Protein AF-A0A1J8PZ90-F1 (afdb_monomer_lite)

Organism: NCBI:txid180088

Structure (mmCIF, N/CA/C/O backbone):
data_AF-A0A1J8PZ90-F1
#
_entry.id   AF-A0A1J8PZ90-F1
#
loop_
_atom_site.group_PDB
_atom_site.id
_atom_site.type_symbol
_atom_site.label_atom_id
_atom_site.label_alt_id
_atom_site.label_comp_id
_atom_site.label_asym_id
_atom_site.label_entity_id
_atom_site.label_seq_id
_atom_site.pdbx_PDB_ins_code
_atom_site.Cartn_x
_atom_site.Cartn_y
_atom_site.Cartn_z
_atom_site.occupancy
_atom_site.B_iso_or_equiv
_atom_site.auth_seq_id
_atom_site.auth_comp_id
_atom_site.auth_asym_id
_atom_site.auth_atom_id
_atom_site.pdbx_PDB_model_num
ATOM 1 N N . MET A 1 1 ? 12.594 7.330 17.307 1.00 46.44 1 MET A N 1
ATOM 2 C CA . MET A 1 1 ? 12.444 7.233 15.842 1.00 46.44 1 MET A CA 1
ATOM 3 C C . MET A 1 1 ? 11.470 6.097 15.585 1.00 46.44 1 MET A C 1
ATOM 5 O O . MET A 1 1 ? 11.739 4.991 16.034 1.00 46.44 1 MET A O 1
ATOM 9 N N . THR A 1 2 ? 10.289 6.376 15.040 1.00 67.50 2 THR A N 1
ATOM 10 C CA . THR A 1 2 ? 9.310 5.328 14.717 1.00 67.50 2 THR A CA 1
ATOM 11 C C . THR A 1 2 ? 9.566 4.878 13.286 1.00 67.50 2 THR A C 1
ATOM 13 O O . THR A 1 2 ? 9.608 5.726 12.403 1.00 67.50 2 THR A O 1
ATOM 16 N N . ALA A 1 3 ? 9.767 3.582 13.064 1.00 76.12 3 ALA A N 1
ATOM 17 C CA . ALA A 1 3 ? 9.770 3.007 11.723 1.00 76.12 3 ALA A CA 1
ATOM 18 C C . ALA A 1 3 ? 8.355 2.505 11.403 1.00 76.12 3 ALA A C 1
ATOM 20 O O . ALA A 1 3 ? 7.722 1.876 12.256 1.00 76.12 3 ALA A O 1
ATOM 21 N N . SER A 1 4 ? 7.873 2.793 10.199 1.00 86.50 4 SER A N 1
ATOM 22 C CA . SER A 1 4 ? 6.596 2.322 9.656 1.00 86.50 4 SER A CA 1
ATOM 23 C C . SER A 1 4 ? 6.805 1.759 8.253 1.00 86.50 4 SER A C 1
ATOM 25 O O . SER A 1 4 ? 7.817 2.043 7.616 1.00 86.50 4 SER A O 1
ATOM 27 N N . PHE A 1 5 ? 5.857 0.945 7.791 1.00 91.81 5 PHE A N 1
ATOM 28 C CA . PHE A 1 5 ? 5.749 0.619 6.371 1.00 91.81 5 PHE A CA 1
ATOM 29 C C . PHE A 1 5 ? 5.280 1.850 5.584 1.00 91.81 5 PHE A C 1
ATOM 31 O O . PHE A 1 5 ? 4.591 2.685 6.184 1.00 91.81 5 PHE A O 1
ATOM 38 N N . PRO A 1 6 ? 5.623 1.951 4.286 1.00 94.38 6 PRO A N 1
ATOM 39 C CA . PRO A 1 6 ? 5.110 3.012 3.437 1.00 94.38 6 PRO A CA 1
ATOM 40 C C . PRO A 1 6 ? 3.590 2.941 3.332 1.00 94.38 6 PRO A C 1
ATOM 42 O O . PRO A 1 6 ? 2.996 1.856 3.330 1.00 94.38 6 PRO A O 1
ATOM 45 N N . GLY A 1 7 ? 2.960 4.107 3.276 1.00 94.31 7 GLY A N 1
ATOM 46 C CA . GLY A 1 7 ? 1.512 4.219 3.197 1.00 94.31 7 GLY A CA 1
ATOM 47 C C . GLY A 1 7 ? 0.997 5.532 3.763 1.00 94.31 7 GLY A C 1
ATOM 48 O O . GLY A 1 7 ? 1.654 6.209 4.547 1.00 94.31 7 GLY A O 1
ATOM 49 N N . GLY A 1 8 ? -0.239 5.860 3.413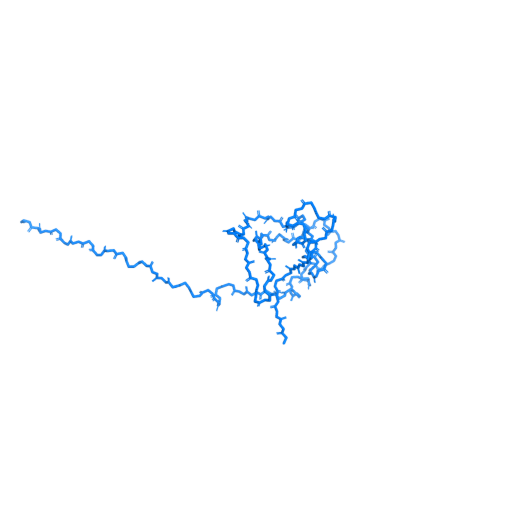 1.00 94.44 8 GLY A N 1
ATOM 50 C CA . GLY A 1 8 ? -0.796 7.175 3.687 1.00 94.44 8 GLY A CA 1
ATOM 51 C C . GLY A 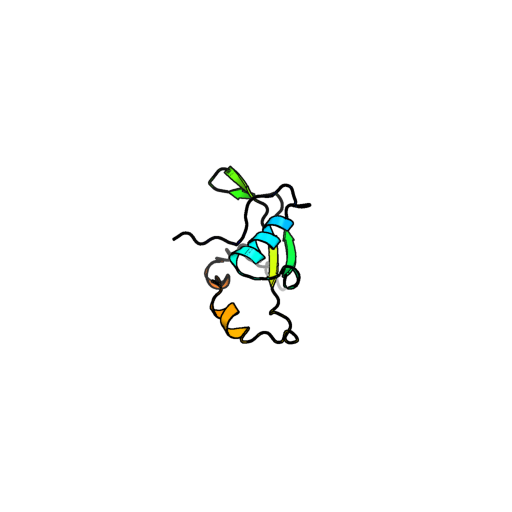1 8 ? -2.313 7.183 3.665 1.00 94.44 8 GLY A C 1
ATOM 52 O O . GLY A 1 8 ? -2.979 6.151 3.786 1.00 94.44 8 GLY A O 1
ATOM 53 N N . ARG A 1 9 ? -2.873 8.388 3.580 1.00 95.69 9 ARG A N 1
ATOM 54 C CA . ARG A 1 9 ? -4.324 8.572 3.493 1.00 95.69 9 ARG A CA 1
ATOM 55 C C . ARG A 1 9 ? -4.792 8.282 2.068 1.00 95.69 9 ARG A C 1
ATOM 57 O O . ARG A 1 9 ? -4.053 8.483 1.115 1.00 95.69 9 ARG A O 1
ATOM 64 N N . VAL A 1 10 ? -6.038 7.829 1.963 1.00 96.62 10 VAL A N 1
ATOM 65 C CA . VAL A 1 10 ? -6.745 7.745 0.683 1.00 96.62 10 VAL A CA 1
ATOM 66 C C . VAL A 1 10 ? -7.082 9.163 0.232 1.00 96.62 10 VAL A C 1
ATOM 68 O O . VAL A 1 10 ? -7.691 9.920 1.000 1.00 96.62 10 VAL A O 1
ATOM 71 N N . ASP A 1 11 ? -6.728 9.483 -1.003 1.00 95.44 11 ASP A N 1
ATOM 72 C CA . ASP A 1 11 ? -7.020 10.746 -1.663 1.00 95.44 11 ASP A CA 1
ATOM 73 C C . ASP A 1 11 ? -8.219 10.623 -2.609 1.00 95.44 11 ASP A C 1
ATOM 75 O O . ASP A 1 11 ? -8.662 9.540 -2.977 1.00 95.44 11 ASP A O 1
ATOM 79 N N . GLN A 1 12 ? -8.776 11.763 -3.031 1.00 96.00 12 GLN A N 1
ATOM 80 C CA . GLN A 1 12 ? -9.949 11.782 -3.919 1.00 96.00 12 GLN A CA 1
ATOM 81 C C . GLN A 1 12 ? -9.676 11.195 -5.310 1.00 96.00 12 GLN A C 1
ATOM 83 O O . GLN A 1 12 ? -10.620 10.828 -6.005 1.00 96.00 12 GLN A O 1
ATOM 88 N N . ALA A 1 13 ? -8.410 11.167 -5.726 1.00 94.56 13 ALA A N 1
ATOM 89 C CA . ALA A 1 13 ? -7.990 10.620 -7.008 1.00 94.56 13 ALA A CA 1
ATOM 90 C C . ALA A 1 13 ? -7.804 9.093 -6.975 1.00 94.56 13 ALA A C 1
ATOM 92 O O . ALA A 1 13 ? -7.716 8.486 -8.041 1.00 94.56 13 ALA A O 1
ATOM 93 N N . ASP A 1 14 ? -7.765 8.485 -5.786 1.00 96.44 14 ASP A N 1
ATOM 94 C CA . ASP A 1 14 ? -7.584 7.046 -5.628 1.00 96.44 14 ASP A CA 1
ATOM 95 C C . ASP A 1 14 ? -8.885 6.316 -5.989 1.00 96.44 14 ASP A C 1
ATOM 97 O O . ASP A 1 14 ? -9.957 6.564 -5.427 1.00 96.44 14 ASP A O 1
ATOM 101 N N . ALA A 1 15 ? -8.795 5.389 -6.937 1.00 96.00 15 ALA A N 1
ATOM 102 C CA . ALA A 1 15 ? -9.899 4.535 -7.356 1.00 96.00 15 ALA A CA 1
ATOM 103 C C . ALA A 1 15 ? -10.112 3.354 -6.394 1.00 96.00 15 ALA A C 1
ATOM 105 O O . ALA A 1 15 ? -11.185 2.743 -6.389 1.00 96.00 15 ALA A O 1
ATOM 106 N N . SER A 1 16 ? -9.105 3.014 -5.585 1.00 96.38 16 SER A N 1
ATOM 107 C CA . SER A 1 16 ? -9.152 1.900 -4.639 1.00 96.38 16 SER A CA 1
ATOM 108 C C . SER A 1 16 ? -8.307 2.146 -3.380 1.00 96.38 16 SER A C 1
ATOM 110 O O . SER A 1 16 ? -7.504 3.069 -3.318 1.00 96.38 16 SER A O 1
ATOM 112 N N . PHE A 1 17 ? -8.444 1.281 -2.367 1.00 96.19 17 PHE A N 1
ATOM 113 C CA . PHE A 1 17 ? -7.578 1.316 -1.178 1.00 96.19 17 PHE A CA 1
ATOM 114 C C . PHE A 1 17 ? -6.133 0.855 -1.448 1.00 96.19 17 PHE A C 1
ATOM 116 O O . PHE A 1 17 ? -5.275 1.071 -0.593 1.00 96.19 17 PHE A O 1
ATOM 123 N N . LEU A 1 18 ? -5.856 0.237 -2.603 1.00 97.25 18 LEU A N 1
ATOM 124 C CA . LEU A 1 18 ? -4.507 -0.174 -3.007 1.00 97.25 18 LEU A CA 1
ATOM 125 C C . LEU A 1 18 ? -3.699 1.014 -3.546 1.00 97.25 18 LEU A C 1
ATOM 127 O O . LEU A 1 18 ? -2.494 1.098 -3.316 1.00 97.25 18 LEU A O 1
ATOM 131 N N . ASP A 1 19 ? -4.365 1.938 -4.228 1.00 97.62 19 ASP A N 1
ATOM 132 C CA . ASP A 1 19 ? -3.751 3.081 -4.902 1.00 97.62 19 ASP A CA 1
ATOM 133 C C . ASP A 1 19 ? -2.896 3.951 -3.963 1.00 97.62 19 ASP A C 1
ATOM 135 O O . ASP A 1 19 ? -1.734 4.183 -4.305 1.00 97.62 19 ASP A O 1
ATOM 139 N N . PRO A 1 20 ? -3.349 4.343 -2.750 1.00 97.12 20 PRO A N 1
ATOM 140 C CA . PRO A 1 20 ? -2.490 5.087 -1.834 1.00 97.12 20 PRO A CA 1
ATOM 141 C C . PRO A 1 20 ? -1.306 4.251 -1.343 1.00 97.12 20 PRO A C 1
ATOM 143 O O . PRO A 1 20 ? -0.236 4.801 -1.120 1.00 97.12 20 PRO A O 1
ATOM 146 N N . ALA A 1 21 ? -1.436 2.926 -1.201 1.00 96.88 21 ALA A N 1
ATOM 147 C CA . ALA A 1 21 ? -0.303 2.089 -0.799 1.00 96.88 21 ALA A CA 1
ATOM 148 C C . ALA A 1 21 ? 0.797 2.086 -1.875 1.00 96.88 21 ALA A C 1
ATOM 150 O O . ALA A 1 21 ? 1.976 2.225 -1.550 1.00 96.88 21 ALA A O 1
ATOM 151 N N . LEU A 1 22 ? 0.416 1.976 -3.151 1.00 97.44 22 LEU A N 1
ATOM 152 C CA . LEU A 1 22 ? 1.347 2.023 -4.282 1.00 97.44 22 LEU A CA 1
ATOM 153 C C . LEU A 1 22 ? 1.951 3.421 -4.472 1.00 97.44 22 LEU A C 1
ATOM 155 O O . LEU A 1 22 ? 3.166 3.541 -4.625 1.00 97.44 22 LEU A O 1
ATOM 159 N N . ARG A 1 23 ? 1.116 4.466 -4.424 1.00 97.62 23 ARG A N 1
ATOM 160 C CA . ARG A 1 23 ? 1.535 5.866 -4.565 1.00 97.62 23 ARG A CA 1
ATOM 161 C C . ARG A 1 23 ? 2.544 6.258 -3.483 1.00 97.62 23 ARG A C 1
ATOM 163 O O . ARG A 1 23 ? 3.634 6.713 -3.806 1.00 97.62 23 ARG A O 1
ATOM 170 N N . GLU A 1 24 ? 2.225 6.011 -2.215 1.00 97.62 24 GLU A N 1
ATOM 171 C CA . GLU A 1 24 ? 3.101 6.356 -1.084 1.00 97.62 24 GLU A CA 1
ATOM 172 C C . GLU A 1 24 ? 4.381 5.510 -1.087 1.00 97.62 24 GLU A C 1
ATOM 174 O O . GLU A 1 24 ? 5.459 6.007 -0.785 1.00 97.62 24 GLU A O 1
ATOM 179 N N . THR A 1 25 ? 4.314 4.244 -1.514 1.00 96.25 25 THR A N 1
ATOM 180 C CA . THR A 1 25 ? 5.522 3.420 -1.705 1.00 96.25 25 THR A CA 1
ATOM 181 C C . THR A 1 25 ? 6.454 4.024 -2.761 1.00 96.25 25 THR A C 1
ATOM 183 O O . THR A 1 25 ? 7.675 4.038 -2.585 1.00 96.25 25 THR A O 1
ATOM 186 N N . GLN A 1 26 ? 5.906 4.578 -3.840 1.00 95.88 26 GLN A N 1
ATOM 187 C CA . GLN A 1 26 ? 6.709 5.287 -4.829 1.00 95.88 26 GLN A CA 1
ATOM 188 C C . GLN A 1 26 ? 7.268 6.610 -4.280 1.00 95.88 26 GLN A C 1
ATOM 190 O O . GLN A 1 26 ? 8.445 6.897 -4.493 1.00 95.88 26 GLN A O 1
ATOM 195 N N . GLU A 1 27 ? 6.461 7.406 -3.578 1.00 94.75 27 GLU A N 1
ATOM 196 C CA . GLU A 1 27 ? 6.857 8.719 -3.045 1.00 94.75 27 GLU A CA 1
ATOM 197 C C . GLU A 1 27 ? 7.894 8.620 -1.913 1.00 94.75 27 GLU A C 1
ATOM 199 O O . GLU A 1 27 ? 8.863 9.382 -1.896 1.00 94.75 27 GLU A O 1
ATOM 204 N N . GLU A 1 28 ? 7.725 7.675 -0.984 1.00 94.38 28 GLU A N 1
ATOM 205 C CA . GLU A 1 28 ? 8.559 7.562 0.218 1.00 94.38 28 GLU A CA 1
ATOM 206 C C . GLU A 1 28 ? 9.850 6.767 -0.008 1.00 94.38 28 GLU A C 1
ATOM 208 O O . GLU A 1 28 ? 10.884 7.095 0.579 1.00 94.38 28 GLU A O 1
ATOM 213 N N . VAL A 1 29 ? 9.804 5.709 -0.830 1.00 91.88 29 VAL A N 1
ATOM 214 C CA . VAL A 1 29 ? 10.939 4.780 -1.015 1.00 91.88 29 VAL A CA 1
ATOM 215 C C . VAL A 1 29 ? 11.340 4.545 -2.474 1.00 91.88 29 VAL A C 1
ATOM 217 O O . VAL A 1 29 ? 12.289 3.807 -2.733 1.00 91.88 29 VAL A O 1
ATOM 220 N N . GLY A 1 30 ? 10.675 5.185 -3.440 1.00 92.25 30 GLY A N 1
ATOM 221 C CA . GLY A 1 30 ? 11.095 5.184 -4.846 1.00 92.25 30 GLY A CA 1
ATOM 222 C C . GLY A 1 30 ? 10.821 3.890 -5.617 1.00 92.25 30 GLY A C 1
ATOM 223 O O . GLY A 1 30 ? 11.325 3.739 -6.729 1.00 92.25 30 GLY A O 1
ATOM 224 N N . ILE A 1 31 ? 10.045 2.955 -5.064 1.00 93.69 31 ILE A N 1
ATOM 225 C CA . ILE A 1 31 ? 9.684 1.712 -5.759 1.00 93.69 31 ILE A CA 1
ATOM 226 C C . ILE A 1 31 ? 8.487 1.995 -6.666 1.00 93.69 31 ILE A C 1
ATOM 228 O O . ILE A 1 31 ? 7.408 2.353 -6.196 1.00 93.69 31 ILE A O 1
ATOM 232 N N . HIS A 1 32 ? 8.669 1.828 -7.975 1.00 95.38 32 HIS A N 1
ATOM 233 C CA . HIS A 1 32 ? 7.604 2.062 -8.944 1.00 95.38 32 HIS A CA 1
ATOM 234 C C . HIS A 1 32 ? 6.532 0.958 -8.853 1.00 95.38 32 HIS A C 1
ATOM 236 O O . HIS A 1 32 ? 6.895 -0.211 -8.710 1.00 95.38 32 HIS A O 1
ATOM 242 N N . PRO A 1 33 ? 5.228 1.259 -9.017 1.00 95.25 33 PRO A N 1
ATOM 243 C CA . PRO A 1 33 ? 4.167 0.251 -8.932 1.00 95.25 33 PRO A CA 1
ATOM 244 C C . PRO A 1 33 ? 4.341 -0.940 -9.886 1.00 95.25 33 PRO A C 1
ATOM 246 O O . PRO A 1 33 ? 3.958 -2.054 -9.554 1.00 95.25 33 PRO A O 1
ATOM 249 N N . THR A 1 34 ? 4.978 -0.743 -11.046 1.00 95.56 34 THR A N 1
ATOM 250 C CA . THR A 1 34 ? 5.272 -1.837 -11.999 1.00 95.56 34 THR A CA 1
ATOM 251 C C . THR A 1 34 ? 6.321 -2.828 -11.497 1.00 95.56 34 THR A C 1
ATOM 253 O O . THR A 1 34 ? 6.509 -3.867 -12.116 1.00 95.56 34 THR A O 1
ATOM 256 N N . GLN A 1 35 ? 7.034 -2.506 -10.417 1.00 95.31 35 GLN A N 1
ATOM 257 C CA . GLN A 1 35 ? 7.966 -3.416 -9.755 1.00 95.31 35 GLN A CA 1
ATOM 258 C C . GLN A 1 35 ? 7.272 -4.286 -8.704 1.00 95.31 35 GLN A C 1
ATOM 260 O O . GLN A 1 35 ? 7.945 -5.101 -8.081 1.00 95.31 35 GLN A O 1
ATOM 265 N N . ILE A 1 36 ? 5.976 -4.093 -8.447 1.00 95.62 36 ILE A N 1
ATOM 266 C CA . ILE A 1 36 ? 5.278 -4.715 -7.325 1.00 95.62 36 ILE A CA 1
ATOM 267 C C . ILE A 1 36 ? 4.204 -5.668 -7.846 1.00 95.62 36 ILE A C 1
ATOM 269 O O . ILE A 1 36 ? 3.220 -5.234 -8.441 1.00 95.62 36 ILE A O 1
ATOM 273 N N . ASP A 1 37 ? 4.344 -6.951 -7.526 1.00 95.94 37 ASP A N 1
ATOM 274 C CA . ASP A 1 37 ? 3.240 -7.906 -7.622 1.00 95.94 37 ASP A CA 1
ATOM 275 C C . ASP A 1 37 ? 2.495 -7.940 -6.292 1.00 95.94 37 ASP A C 1
ATOM 277 O O . ASP A 1 37 ? 3.051 -8.338 -5.266 1.00 95.94 37 ASP A O 1
ATOM 281 N N . ILE A 1 38 ? 1.223 -7.546 -6.293 1.00 96.44 38 ILE A N 1
ATOM 282 C CA . ILE A 1 38 ? 0.373 -7.649 -5.104 1.00 96.44 38 ILE A CA 1
ATOM 283 C C . ILE A 1 38 ? -0.043 -9.104 -4.914 1.00 96.44 38 ILE A C 1
ATOM 285 O O . ILE A 1 38 ? -0.693 -9.694 -5.775 1.00 96.44 38 ILE A O 1
ATOM 289 N N . LEU A 1 39 ? 0.341 -9.673 -3.774 1.00 95.25 39 LEU A N 1
ATOM 290 C CA . LEU A 1 39 ? 0.071 -11.066 -3.431 1.00 95.25 39 LEU A CA 1
ATOM 291 C C . LEU A 1 39 ? -1.283 -11.212 -2.747 1.00 95.25 39 LEU A C 1
ATOM 293 O O . LEU A 1 39 ? -2.056 -12.097 -3.101 1.00 95.25 39 LEU A O 1
ATOM 297 N N . ASP A 1 40 ? -1.552 -10.360 -1.756 1.00 94.56 40 ASP A N 1
ATOM 298 C CA . ASP A 1 40 ? -2.806 -10.397 -1.009 1.00 94.56 40 ASP A CA 1
ATOM 299 C C . ASP A 1 40 ? -3.079 -9.080 -0.265 1.00 94.56 40 ASP A C 1
ATOM 301 O O . ASP A 1 40 ? -2.193 -8.236 -0.071 1.00 94.56 40 ASP A O 1
ATOM 305 N N . GLN A 1 41 ? -4.319 -8.941 0.192 1.00 94.25 41 GLN A N 1
ATOM 306 C CA . GLN A 1 41 ? -4.786 -7.911 1.107 1.00 94.25 41 GLN A CA 1
ATOM 307 C C . GLN A 1 41 ? -5.194 -8.545 2.439 1.00 94.25 41 GLN A C 1
ATOM 309 O O . GLN A 1 41 ? -5.857 -9.577 2.486 1.00 94.25 41 GLN A O 1
ATOM 314 N N . PHE A 1 42 ? -4.887 -7.874 3.547 1.00 90.62 42 PHE A N 1
ATOM 315 C CA . PHE A 1 42 ? -5.413 -8.279 4.848 1.00 90.62 42 PHE A CA 1
ATOM 316 C C . PHE A 1 42 ? -6.905 -7.935 4.947 1.00 90.62 42 PHE A C 1
ATOM 318 O O . PHE A 1 42 ? -7.301 -6.775 4.797 1.00 90.62 42 PHE A O 1
ATOM 325 N N . VAL A 1 43 ? -7.730 -8.954 5.208 1.00 88.69 43 VAL A N 1
ATOM 326 C CA . VAL A 1 43 ? -9.182 -8.825 5.375 1.00 88.69 43 VAL A CA 1
ATOM 327 C C . VAL A 1 43 ? -9.605 -9.467 6.706 1.00 88.69 43 VAL A C 1
ATOM 329 O O . VAL A 1 43 ? -9.293 -10.636 6.935 1.00 88.69 43 VAL A O 1
ATOM 332 N N . PRO A 1 44 ? -10.352 -8.755 7.576 1.00 89.56 44 PRO A N 1
ATOM 333 C CA . PRO A 1 44 ? -10.870 -7.396 7.395 1.00 89.56 44 PRO A CA 1
ATOM 334 C C . PRO A 1 44 ? -9.787 -6.313 7.538 1.00 89.56 44 PRO A C 1
ATOM 336 O O . PRO A 1 44 ? -8.674 -6.583 7.968 1.00 89.56 44 PRO A O 1
ATOM 339 N N . ALA A 1 45 ? -10.138 -5.069 7.196 1.00 91.12 45 ALA A N 1
ATOM 340 C CA . ALA A 1 45 ? -9.272 -3.917 7.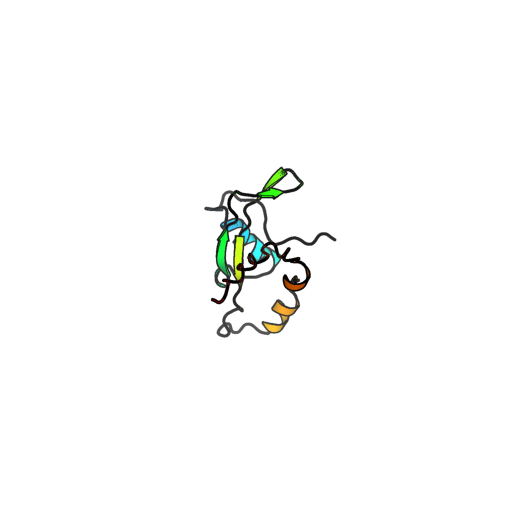435 1.00 91.12 45 ALA A CA 1
ATOM 341 C C . ALA A 1 45 ? -8.907 -3.788 8.926 1.00 91.12 45 ALA A C 1
ATOM 343 O O . ALA A 1 45 ? -9.759 -3.950 9.805 1.00 91.12 45 ALA A O 1
ATOM 344 N N . GLU A 1 46 ? -7.655 -3.433 9.191 1.00 93.31 46 GLU A N 1
ATOM 345 C CA . GLU A 1 46 ? -7.083 -3.344 10.531 1.00 93.31 46 GLU A CA 1
ATOM 346 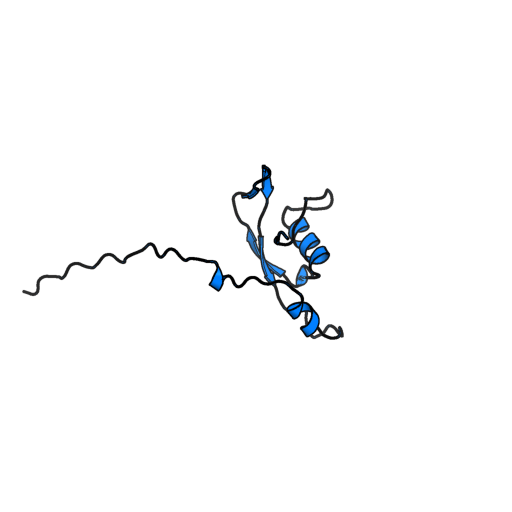C C . GLU A 1 46 ? -7.416 -2.011 11.210 1.00 93.31 46 GLU A C 1
ATOM 348 O O . GLU A 1 46 ? -7.701 -1.000 10.559 1.00 93.31 46 GLU A O 1
ATOM 353 N N . GLN A 1 47 ? -7.344 -1.986 12.542 1.00 93.75 47 GLN A N 1
ATOM 354 C CA . GLN A 1 47 ? -7.434 -0.748 13.317 1.00 93.75 47 GLN A CA 1
ATOM 355 C C . GLN A 1 47 ? -6.066 -0.374 13.877 1.00 93.75 47 GLN A C 1
ATOM 357 O O . GLN A 1 47 ? -5.457 -1.115 14.646 1.00 93.75 47 GLN A O 1
ATOM 362 N N . SER A 1 48 ? -5.587 0.814 13.519 1.00 89.00 48 SER A N 1
ATOM 363 C CA . SER A 1 48 ? -4.374 1.369 14.120 1.00 89.00 48 SER A CA 1
ATOM 364 C C . SER A 1 48 ? -4.610 1.779 15.577 1.00 89.00 48 SER A C 1
ATOM 366 O O . SER A 1 48 ? -5.733 2.066 15.991 1.00 89.00 48 SER A O 1
ATOM 368 N N . LEU A 1 49 ? -3.522 1.935 16.337 1.00 86.81 49 LEU A N 1
ATOM 369 C CA . LEU A 1 49 ? -3.554 2.406 17.731 1.00 86.81 49 LEU A CA 1
ATOM 370 C C . LEU A 1 49 ? -4.244 3.770 17.912 1.00 86.81 49 LEU A C 1
ATOM 372 O O . LEU A 1 49 ? -4.697 4.091 19.006 1.00 86.81 49 LEU A O 1
ATOM 376 N N . LYS A 1 50 ? -4.315 4.579 16.849 1.00 87.25 50 LYS A N 1
ATOM 377 C CA . LYS A 1 50 ? -4.977 5.892 16.844 1.00 87.25 50 LYS A CA 1
ATOM 378 C C . LYS A 1 50 ? -6.425 5.832 16.334 1.00 87.25 50 LYS A C 1
ATOM 380 O O . LYS A 1 50 ? -7.011 6.875 16.069 1.00 87.25 50 LYS A O 1
ATOM 385 N N . GLY A 1 51 ? -6.991 4.637 16.159 1.00 91.31 51 GLY A N 1
ATOM 386 C CA . GLY A 1 51 ? -8.373 4.436 15.713 1.00 91.31 51 GLY A CA 1
ATOM 387 C C . GLY A 1 51 ? -8.602 4.635 14.212 1.00 91.31 51 GLY A C 1
ATOM 388 O O . GLY A 1 51 ? -9.746 4.684 13.770 1.00 91.31 51 GLY A O 1
ATOM 389 N N . MET A 1 52 ? -7.542 4.750 13.406 1.00 90.88 52 MET A N 1
ATOM 390 C CA . MET A 1 52 ? -7.683 4.790 11.945 1.00 90.88 52 MET A CA 1
ATOM 391 C C . MET A 1 52 ? -7.894 3.378 11.409 1.00 90.88 52 MET A C 1
ATOM 393 O O . MET A 1 52 ? -7.185 2.462 11.832 1.00 90.88 52 MET A O 1
ATOM 397 N N . ARG A 1 53 ? -8.812 3.229 10.451 1.00 95.38 53 ARG A N 1
ATOM 398 C CA . ARG A 1 53 ? -8.922 2.018 9.638 1.00 95.38 53 ARG A CA 1
ATOM 399 C C . ARG A 1 53 ? -7.778 1.996 8.624 1.00 95.38 53 ARG A C 1
ATOM 401 O O . ARG A 1 53 ? -7.524 3.011 7.982 1.00 95.38 53 ARG A O 1
ATOM 408 N N . VAL A 1 54 ? -7.089 0.868 8.524 1.00 95.38 54 VAL A N 1
ATOM 409 C CA . VAL A 1 54 ? -5.914 0.667 7.669 1.00 95.38 54 VAL A CA 1
ATOM 410 C C . VAL A 1 54 ? -6.155 -0.561 6.799 1.00 95.38 54 VAL A C 1
ATOM 412 O O . VAL A 1 54 ? -6.724 -1.544 7.267 1.00 95.38 54 VAL A O 1
ATOM 415 N N . TRP A 1 55 ? -5.715 -0.509 5.545 1.00 96.44 55 TRP A N 1
ATOM 416 C CA . TRP A 1 55 ? -5.814 -1.606 4.584 1.00 96.44 55 TRP A CA 1
ATOM 417 C C . TRP A 1 55 ? -4.401 -2.074 4.224 1.00 96.44 55 TRP A C 1
ATOM 419 O O . TRP A 1 55 ? -3.787 -1.497 3.330 1.00 96.44 55 TRP A O 1
ATOM 429 N N . PRO A 1 56 ? -3.842 -3.062 4.946 1.00 95.62 56 PRO A N 1
ATOM 430 C CA . PRO A 1 56 ? -2.516 -3.586 4.651 1.00 95.62 56 PRO A CA 1
ATOM 431 C C . PRO A 1 56 ? -2.530 -4.460 3.396 1.00 95.62 56 PRO A C 1
ATOM 433 O O . PRO A 1 56 ? -3.417 -5.298 3.221 1.00 95.62 56 PRO A O 1
ATOM 436 N N . TYR A 1 57 ? -1.494 -4.309 2.579 1.00 96.75 57 TYR A N 1
ATOM 437 C CA . TYR A 1 57 ? -1.240 -5.133 1.403 1.00 96.75 57 TYR A CA 1
ATOM 438 C C . TYR A 1 57 ? 0.133 -5.786 1.518 1.00 96.75 57 TYR A C 1
ATOM 440 O O . TYR A 1 57 ? 1.068 -5.196 2.063 1.00 96.75 57 TYR A O 1
ATOM 448 N N . VAL A 1 58 ? 0.252 -7.001 0.990 1.00 95.69 58 VAL A N 1
ATOM 449 C CA . VAL A 1 58 ? 1.534 -7.691 0.841 1.00 95.69 58 VAL A CA 1
ATOM 450 C C . VAL A 1 58 ? 1.867 -7.739 -0.636 1.00 95.69 58 VAL A C 1
ATOM 452 O O . VAL A 1 58 ? 1.083 -8.248 -1.434 1.00 95.69 58 VAL A O 1
ATOM 455 N N . GLY A 1 59 ? 3.040 -7.224 -0.988 1.00 94.38 59 GLY A N 1
ATOM 456 C CA . GLY A 1 59 ? 3.558 -7.259 -2.346 1.00 94.38 59 GLY A CA 1
ATOM 457 C C . GLY A 1 59 ? 4.946 -7.883 -2.408 1.00 94.38 59 GLY A C 1
ATOM 458 O O . GLY A 1 59 ? 5.728 -7.780 -1.459 1.00 94.38 59 GLY A O 1
ATOM 459 N N . PHE A 1 60 ? 5.248 -8.524 -3.531 1.00 94.31 60 PHE A N 1
ATOM 460 C CA . PHE A 1 60 ? 6.602 -8.904 -3.904 1.00 94.31 60 PHE A CA 1
ATOM 461 C C . PHE A 1 60 ? 7.208 -7.799 -4.769 1.00 94.31 60 PHE A C 1
ATOM 463 O O . PHE A 1 60 ? 6.584 -7.369 -5.734 1.00 94.31 60 PHE A O 1
ATOM 470 N N . VAL A 1 61 ? 8.413 -7.340 -4.428 1.00 93.19 61 VAL A N 1
ATOM 471 C CA . VAL A 1 61 ? 9.106 -6.275 -5.165 1.00 93.19 61 VAL A CA 1
ATOM 472 C C . VAL A 1 61 ? 10.211 -6.878 -6.023 1.00 93.19 61 VAL A C 1
ATOM 474 O O . VAL A 1 61 ? 11.134 -7.509 -5.503 1.00 93.19 61 VAL A O 1
ATOM 477 N N . TYR A 1 62 ? 10.148 -6.642 -7.328 1.00 88.94 62 TYR A N 1
ATOM 478 C CA . TYR A 1 62 ? 11.209 -6.983 -8.264 1.00 88.94 62 TYR A CA 1
ATOM 479 C C . TYR A 1 62 ? 12.272 -5.878 -8.328 1.00 88.94 62 TYR A C 1
ATOM 481 O O . TYR A 1 62 ? 11.958 -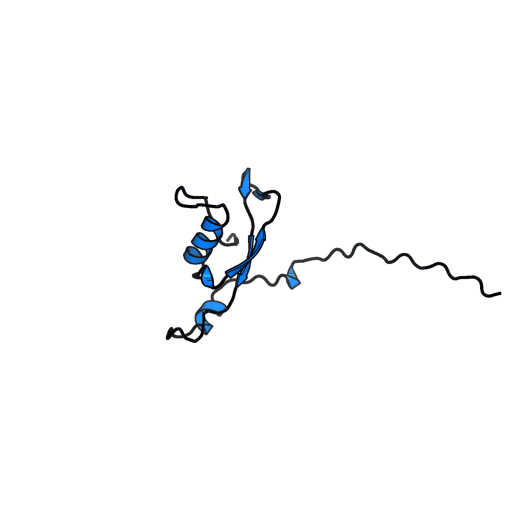4.683 -8.228 1.00 88.94 62 TYR A O 1
ATOM 489 N N . PRO A 1 63 ? 13.551 -6.243 -8.534 1.00 84.62 63 PRO A N 1
ATOM 490 C CA . PRO A 1 63 ? 14.565 -5.264 -8.900 1.00 84.62 63 PRO A CA 1
ATOM 491 C C . PRO A 1 63 ? 14.156 -4.558 -10.204 1.00 84.62 63 PRO A C 1
ATOM 493 O O . PRO A 1 63 ? 13.491 -5.171 -11.040 1.00 84.62 63 PRO A O 1
ATOM 496 N N . PRO A 1 64 ? 14.532 -3.285 -10.397 1.00 78.38 64 PRO A N 1
ATOM 497 C CA . PRO A 1 64 ? 14.214 -2.582 -11.632 1.00 78.38 64 PRO A CA 1
ATOM 498 C C . PRO A 1 64 ? 14.864 -3.289 -12.828 1.00 78.38 64 PRO A C 1
ATOM 500 O O . PRO A 1 64 ? 15.983 -3.802 -12.724 1.00 78.38 64 PRO A O 1
ATOM 503 N N . ASP A 1 65 ? 14.161 -3.312 -13.961 1.00 68.75 65 ASP A N 1
ATOM 504 C CA . ASP A 1 65 ? 14.635 -3.960 -15.181 1.00 68.75 65 ASP A CA 1
ATOM 505 C C . ASP A 1 65 ? 16.002 -3.402 -15.601 1.00 68.75 65 ASP A C 1
ATOM 507 O O . ASP A 1 65 ? 16.191 -2.191 -15.766 1.00 68.75 65 ASP A O 1
ATOM 511 N N . SER A 1 66 ? 16.957 -4.299 -15.848 1.00 54.78 66 SER A N 1
ATOM 512 C CA . SER A 1 66 ? 18.333 -3.978 -16.256 1.00 54.78 66 SER A CA 1
ATOM 513 C C . SER A 1 66 ? 18.453 -3.332 -17.645 1.00 54.78 66 SER A C 1
ATOM 515 O O . SER A 1 66 ? 19.546 -2.929 -18.036 1.00 54.78 66 SER A O 1
ATOM 517 N N . ASN A 1 67 ? 17.345 -3.200 -18.383 1.00 48.22 67 ASN A N 1
ATOM 518 C CA . ASN A 1 67 ? 17.272 -2.436 -19.634 1.00 48.22 67 ASN A CA 1
ATOM 519 C C . ASN A 1 67 ? 17.062 -0.929 -19.421 1.00 48.22 67 ASN A C 1
ATOM 521 O O . ASN A 1 67 ? 17.060 -0.163 -20.386 1.00 48.22 67 ASN A O 1
ATOM 525 N N . SER A 1 68 ? 16.907 -0.482 -18.177 1.00 50.88 68 SER A N 1
ATOM 526 C CA . SER A 1 68 ? 17.041 0.931 -17.855 1.00 50.88 68 SER A CA 1
ATOM 527 C C . SER A 1 68 ? 18.531 1.289 -17.851 1.00 50.88 68 SER A C 1
ATOM 529 O O . SER A 1 68 ? 19.313 0.777 -17.056 1.00 50.88 68 SER A O 1
ATOM 531 N N . HIS A 1 69 ? 18.956 2.182 -18.749 1.00 47.50 69 HIS A N 1
ATOM 532 C CA . HIS A 1 69 ? 20.257 2.859 -18.669 1.00 47.50 69 HIS A CA 1
ATOM 533 C C . HIS A 1 69 ? 20.286 3.823 -17.464 1.00 47.50 69 HIS A C 1
ATOM 535 O O . HIS A 1 69 ? 20.510 5.022 -17.613 1.00 47.50 69 HIS A O 1
ATOM 541 N N . ALA A 1 70 ? 20.003 3.314 -16.269 1.00 47.34 70 ALA A N 1
ATOM 542 C CA . ALA A 1 70 ? 20.043 4.039 -15.018 1.00 47.34 70 ALA A CA 1
ATOM 543 C C . ALA A 1 70 ? 21.205 3.476 -14.203 1.00 47.34 70 ALA A C 1
ATOM 545 O O . ALA A 1 70 ? 21.235 2.301 -13.840 1.00 47.34 70 ALA A O 1
ATOM 546 N N . ALA A 1 71 ? 22.202 4.326 -13.990 1.00 48.84 71 ALA A N 1
ATOM 547 C CA . ALA A 1 71 ? 23.350 4.048 -13.150 1.00 48.84 71 ALA A CA 1
ATOM 548 C C . ALA A 1 71 ? 22.929 3.471 -11.781 1.00 48.84 71 ALA A C 1
ATOM 550 O O . ALA A 1 71 ? 21.983 3.942 -11.156 1.00 48.84 71 ALA A O 1
ATOM 551 N N . ASP A 1 72 ? 23.675 2.464 -11.327 1.00 50.31 72 ASP A N 1
ATOM 552 C CA . ASP A 1 72 ? 23.801 2.041 -9.929 1.00 50.31 72 ASP A CA 1
ATOM 553 C C . ASP A 1 72 ? 22.519 1.682 -9.150 1.00 50.31 72 ASP A C 1
ATOM 555 O O . ASP A 1 72 ? 22.307 2.109 -8.017 1.00 50.31 72 ASP A O 1
ATOM 559 N N . THR A 1 73 ? 21.727 0.736 -9.664 1.00 52.94 73 THR A N 1
ATOM 560 C CA . THR A 1 73 ? 20.660 0.046 -8.900 1.00 52.94 73 THR A CA 1
ATOM 561 C C . THR A 1 73 ? 21.140 -0.539 -7.559 1.00 52.94 73 THR A C 1
ATOM 563 O O . THR A 1 73 ? 20.382 -0.610 -6.592 1.00 52.94 73 THR A O 1
ATOM 566 N N . ARG A 1 74 ? 22.419 -0.934 -7.468 1.00 49.03 74 ARG A N 1
ATOM 567 C CA . ARG A 1 74 ? 23.031 -1.470 -6.238 1.00 49.03 74 ARG A CA 1
ATOM 568 C C . ARG A 1 74 ? 23.032 -0.465 -5.081 1.00 49.03 74 ARG A C 1
ATOM 570 O O . ARG A 1 74 ? 22.969 -0.887 -3.935 1.00 49.03 74 ARG A O 1
ATOM 577 N N . SER A 1 75 ? 23.054 0.834 -5.376 1.00 50.97 75 SER A N 1
ATOM 578 C CA . SER A 1 75 ? 23.032 1.896 -4.365 1.00 50.97 75 SER A CA 1
ATOM 579 C C . SER A 1 75 ? 21.651 2.089 -3.726 1.00 50.97 75 SER A C 1
ATOM 581 O O . SER A 1 75 ? 21.569 2.545 -2.587 1.00 50.97 75 SER A O 1
ATOM 583 N N . LEU A 1 76 ? 20.564 1.776 -4.441 1.00 53.59 76 LEU A N 1
ATOM 584 C CA . LEU A 1 76 ? 19.195 2.012 -3.967 1.00 53.59 76 LEU A 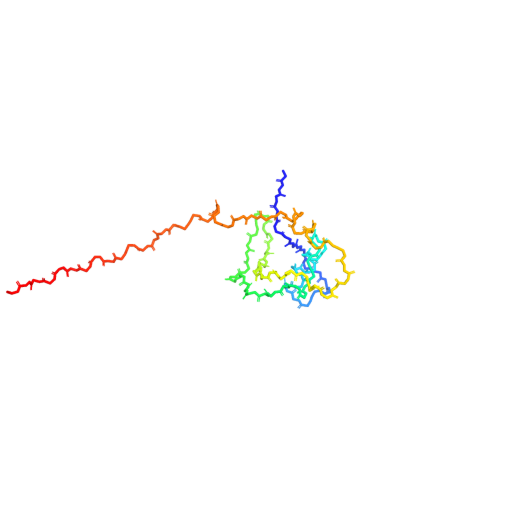CA 1
ATOM 585 C C . LEU A 1 76 ? 18.717 0.910 -3.016 1.00 53.59 76 LEU A C 1
ATOM 587 O O . LEU A 1 76 ? 18.119 1.216 -1.991 1.00 53.59 76 LEU A O 1
ATOM 591 N N . VAL A 1 77 ? 19.038 -0.359 -3.299 1.00 54.28 77 VAL A N 1
ATOM 592 C CA . VAL A 1 77 ? 18.636 -1.486 -2.435 1.00 54.28 77 VAL A CA 1
ATOM 593 C C . VAL A 1 77 ? 19.366 -1.491 -1.085 1.00 54.28 77 VAL A C 1
ATOM 595 O O . VAL A 1 77 ? 18.756 -1.825 -0.075 1.00 54.28 77 VAL A O 1
ATOM 598 N N . ASP A 1 78 ? 20.625 -1.042 -1.041 1.00 54.53 78 ASP A N 1
ATOM 599 C CA . ASP A 1 78 ? 21.390 -0.886 0.211 1.00 54.53 78 ASP A CA 1
ATOM 600 C C . ASP A 1 78 ? 20.879 0.281 1.079 1.00 54.53 78 ASP A C 1
ATOM 602 O O . ASP A 1 78 ? 21.196 0.365 2.265 1.00 54.53 78 ASP A O 1
ATOM 606 N N . SER A 1 79 ? 20.069 1.175 0.501 1.00 54.47 79 SER A N 1
ATOM 607 C CA . SER A 1 79 ? 19.528 2.355 1.186 1.00 54.47 79 SER A CA 1
ATOM 608 C C . SER A 1 79 ? 18.128 2.136 1.767 1.00 54.47 79 SER A C 1
ATOM 610 O O . SER A 1 79 ? 17.651 2.982 2.527 1.00 54.47 79 SER A O 1
ATOM 612 N N . LEU A 1 80 ? 17.454 1.026 1.439 1.00 58.66 80 LEU A N 1
ATOM 613 C CA . LEU A 1 80 ? 16.115 0.746 1.952 1.00 58.66 80 LEU A CA 1
ATOM 614 C C . LEU A 1 80 ? 16.188 -0.026 3.278 1.00 58.66 80 LEU A C 1
ATOM 616 O O . LEU A 1 80 ? 16.790 -1.101 3.339 1.00 58.66 80 LEU A O 1
ATOM 620 N N . PRO A 1 81 ? 15.559 0.471 4.357 1.00 60.19 81 PRO A N 1
ATOM 621 C CA . PRO A 1 81 ? 15.503 -0.264 5.610 1.00 60.19 81 PRO A CA 1
ATOM 622 C C . PRO A 1 81 ? 14.642 -1.523 5.433 1.00 60.19 81 PRO A C 1
ATOM 624 O O . PRO A 1 81 ? 13.420 -1.437 5.339 1.00 60.19 81 PRO A O 1
ATOM 627 N N . TYR A 1 82 ? 15.262 -2.705 5.422 1.00 64.62 82 TYR A N 1
ATOM 628 C CA . TYR A 1 82 ? 14.547 -3.981 5.460 1.00 64.62 82 TYR A CA 1
ATOM 629 C C . TYR A 1 82 ? 14.572 -4.575 6.870 1.00 64.62 82 TYR A C 1
ATOM 631 O O . TYR A 1 82 ? 15.550 -4.467 7.611 1.00 64.62 82 TYR A O 1
ATOM 639 N N . ILE A 1 83 ? 13.483 -5.238 7.252 1.00 64.00 83 ILE A N 1
ATOM 640 C CA . ILE A 1 83 ? 13.426 -6.031 8.479 1.00 64.00 83 ILE A CA 1
ATOM 641 C C . ILE A 1 83 ? 13.397 -7.492 8.066 1.00 64.00 83 ILE A C 1
ATOM 643 O O . ILE A 1 83 ? 12.472 -7.938 7.390 1.00 64.00 83 ILE A O 1
ATOM 647 N N . SER A 1 84 ? 14.390 -8.261 8.509 1.00 57.53 84 SER A N 1
ATOM 648 C CA . SER A 1 84 ? 14.353 -9.706 8.315 1.00 57.53 84 SER A CA 1
ATOM 649 C C . SER A 1 84 ? 13.207 -10.312 9.129 1.00 57.53 84 SER A C 1
ATOM 651 O O . SER A 1 84 ? 13.275 -10.355 10.364 1.00 57.53 84 SER A O 1
ATOM 653 N N . LEU A 1 85 ? 12.172 -10.819 8.453 1.00 57.62 85 LEU A N 1
ATOM 654 C CA . LEU A 1 85 ? 11.031 -11.492 9.092 1.00 57.62 85 LEU A CA 1
ATOM 655 C C . LEU A 1 85 ? 11.465 -12.703 9.936 1.00 57.62 85 LEU A C 1
ATOM 657 O O . LEU A 1 85 ? 10.858 -12.982 10.971 1.00 57.62 85 LEU A O 1
ATOM 661 N N . SER A 1 86 ? 12.568 -13.366 9.568 1.00 60.62 86 SER A N 1
ATOM 662 C CA . SER A 1 86 ? 13.129 -14.495 10.324 1.00 60.62 86 SER A CA 1
ATOM 663 C C . SER A 1 86 ? 13.583 -14.125 11.742 1.00 60.62 86 SER A C 1
ATOM 665 O O . SER A 1 86 ? 13.638 -14.990 12.609 1.00 60.62 86 SER A O 1
ATOM 667 N N . SER A 1 87 ? 13.874 -12.846 12.003 1.00 54.88 87 SER A N 1
ATOM 668 C CA . SER A 1 87 ? 14.357 -12.373 13.308 1.00 54.88 87 SER A CA 1
ATOM 669 C C . SER A 1 87 ? 13.243 -11.982 14.290 1.00 54.88 87 SER A C 1
ATOM 671 O O . SER A 1 87 ? 13.516 -11.751 15.468 1.00 54.88 87 SER A O 1
ATOM 673 N N . ARG A 1 88 ? 11.990 -11.869 13.822 1.00 49.56 88 ARG A N 1
ATOM 674 C CA . ARG A 1 88 ? 10.871 -11.279 14.587 1.00 49.56 88 ARG A CA 1
ATOM 675 C C . ARG A 1 88 ? 9.610 -12.143 14.624 1.00 49.56 88 ARG A C 1
ATOM 677 O O . ARG A 1 88 ? 8.782 -11.938 15.508 1.00 49.56 88 ARG A O 1
ATOM 684 N N . ILE A 1 89 ? 9.456 -13.109 13.719 1.00 49.75 89 ILE A N 1
ATOM 685 C CA . ILE A 1 89 ? 8.350 -14.069 13.777 1.00 49.75 89 ILE A CA 1
ATOM 686 C C . ILE A 1 89 ? 8.729 -15.180 14.761 1.00 49.75 89 ILE A C 1
ATOM 688 O O . ILE A 1 89 ? 9.447 -16.118 14.422 1.00 49.75 89 ILE A O 1
ATOM 692 N N . SER A 1 90 ? 8.224 -15.099 15.994 1.00 49.22 90 SER A N 1
ATOM 693 C CA . SER A 1 90 ? 8.137 -16.288 16.842 1.00 49.22 90 SER A CA 1
ATOM 694 C C . SER A 1 90 ? 6.997 -17.146 16.299 1.00 49.22 90 SER A C 1
ATOM 696 O O . SER A 1 90 ? 5.825 -16.886 16.572 1.00 49.22 90 SER A O 1
ATOM 698 N N . VAL A 1 91 ? 7.328 -18.149 15.483 1.00 51.69 91 VAL A N 1
ATOM 699 C CA . VAL A 1 91 ? 6.370 -19.198 15.127 1.00 51.69 91 VAL A CA 1
ATOM 700 C C . VAL A 1 91 ? 6.087 -19.970 16.412 1.00 51.69 91 VAL A C 1
ATOM 702 O O . VAL A 1 91 ? 6.872 -20.822 16.828 1.00 51.69 91 VAL A O 1
ATOM 705 N N . ARG A 1 92 ? 4.983 -19.647 17.094 1.00 48.53 92 ARG A N 1
ATOM 706 C CA . ARG A 1 92 ? 4.487 -20.451 18.213 1.00 48.53 92 ARG A CA 1
ATOM 707 C C . ARG A 1 92 ? 3.987 -21.763 17.607 1.00 48.53 92 ARG A C 1
ATOM 709 O O . ARG A 1 92 ? 2.855 -21.842 17.144 1.00 48.53 92 ARG A O 1
ATOM 716 N N . GLY A 1 93 ? 4.869 -22.758 17.534 1.00 42.72 93 GLY A N 1
ATOM 717 C CA . GLY A 1 93 ? 4.554 -24.100 17.057 1.00 42.72 93 GLY A CA 1
ATOM 718 C C . GLY A 1 93 ? 3.480 -24.734 17.936 1.00 42.72 93 GLY A C 1
ATOM 719 O O . GLY A 1 93 ? 3.781 -25.324 18.967 1.00 42.72 93 GLY A O 1
ATOM 720 N N . GLY A 1 94 ? 2.221 -24.571 17.547 1.00 52.00 94 GLY A N 1
ATOM 721 C CA . GLY A 1 94 ? 1.079 -25.275 18.105 1.00 52.00 94 GLY A CA 1
ATOM 722 C C . GLY A 1 94 ? 0.590 -26.294 17.092 1.00 52.00 94 GLY A C 1
ATOM 723 O O . GLY A 1 94 ? -0.281 -25.976 16.296 1.00 52.00 94 GLY A O 1
ATOM 724 N N . ASN A 1 95 ? 1.208 -27.474 17.090 1.00 39.38 95 ASN A N 1
ATOM 725 C CA . ASN A 1 95 ? 0.563 -28.752 16.792 1.00 39.38 95 ASN A CA 1
ATOM 726 C C . ASN A 1 95 ? 1.568 -29.873 17.069 1.00 39.38 95 ASN A C 1
ATOM 728 O O . ASN A 1 95 ? 2.336 -30.294 16.205 1.00 39.38 95 ASN A O 1
ATOM 732 N N . SER A 1 96 ? 1.563 -30.357 18.308 1.00 50.06 96 SER A N 1
ATOM 733 C CA . SER A 1 96 ? 2.007 -31.711 18.612 1.00 50.06 96 SER A CA 1
ATOM 734 C C . SER A 1 96 ? 1.148 -32.665 17.781 1.00 50.06 96 SER A C 1
ATOM 736 O O . SER A 1 96 ? -0.072 -32.705 17.942 1.00 50.06 96 SER A O 1
ATOM 738 N N . LEU A 1 97 ? 1.775 -33.416 16.878 1.00 50.78 97 LEU A N 1
ATOM 739 C CA . LEU A 1 97 ? 1.156 -34.588 16.262 1.00 50.78 97 LEU A CA 1
ATOM 740 C C . LEU A 1 97 ? 0.622 -35.498 17.384 1.00 50.78 97 LEU A C 1
ATOM 742 O O . LEU A 1 97 ? 1.363 -35.741 18.343 1.00 50.78 97 LEU A O 1
ATOM 746 N N . PRO A 1 98 ? -0.620 -36.009 17.313 1.00 40.50 98 PRO A N 1
ATOM 747 C CA . PRO A 1 98 ? -1.054 -37.027 18.255 1.00 40.50 98 PRO A CA 1
ATOM 748 C C . PRO A 1 98 ? -0.173 -38.266 18.065 1.00 40.50 98 PRO A C 1
ATOM 750 O O . PRO A 1 98 ? -0.058 -38.803 16.962 1.00 40.50 98 PRO A O 1
ATOM 753 N N . SER A 1 99 ? 0.475 -38.707 19.141 1.00 50.53 99 SER A N 1
ATOM 754 C CA . SER A 1 99 ? 1.184 -39.981 19.196 1.00 50.53 99 SER A CA 1
ATOM 755 C C . SER A 1 99 ? 0.192 -41.095 18.860 1.00 50.53 99 SER A C 1
ATOM 757 O O . SER A 1 99 ? -0.774 -41.315 19.590 1.00 50.53 99 SER A O 1
ATOM 759 N N . SER A 1 100 ? 0.411 -41.782 17.740 1.00 56.00 100 SER A N 1
ATOM 760 C CA . SER A 1 100 ? -0.372 -42.958 17.358 1.00 56.00 100 SER A CA 1
ATOM 761 C C . SER A 1 100 ? -0.269 -44.026 18.460 1.00 56.00 100 SER A C 1
ATOM 763 O O . SER A 1 100 ? 0.848 -44.296 18.914 1.00 56.00 100 SER A O 1
ATOM 765 N N . PRO A 1 101 ? -1.370 -44.654 18.912 1.00 51.84 101 PRO A N 1
ATOM 766 C CA . PRO A 1 101 ? -1.277 -45.753 19.861 1.00 51.84 101 PRO A CA 1
ATOM 767 C C . PRO A 1 101 ? -0.660 -46.979 19.177 1.00 51.84 101 PRO A C 1
ATOM 769 O O . PRO A 1 101 ? -0.999 -47.325 18.045 1.00 51.84 101 PRO A O 1
ATOM 772 N N . LEU A 1 102 ? 0.272 -47.614 19.886 1.00 48.88 102 LEU A N 1
ATOM 773 C CA . LEU A 1 102 ? 0.907 -48.876 19.523 1.00 48.88 102 LEU A CA 1
ATOM 774 C C . LEU A 1 102 ? -0.183 -49.954 19.360 1.00 48.88 102 LEU A C 1
ATOM 776 O O . LEU A 1 102 ? -0.928 -50.220 20.304 1.00 48.88 102 LEU A O 1
ATOM 780 N N . ALA A 1 103 ? -0.294 -50.568 18.181 1.00 53.34 103 ALA A N 1
ATOM 781 C CA . ALA A 1 103 ? -1.133 -51.750 18.004 1.00 53.34 103 ALA A CA 1
ATOM 782 C C . ALA A 1 103 ? -0.538 -52.932 18.801 1.00 53.34 103 ALA A C 1
ATOM 784 O O . ALA A 1 103 ? 0.689 -53.088 18.811 1.00 53.34 103 ALA A O 1
ATOM 785 N N . PRO A 1 104 ? -1.356 -53.771 19.462 1.00 51.09 104 PRO A N 1
ATOM 786 C CA . PRO A 1 104 ? -0.852 -54.967 20.119 1.00 51.09 104 PRO A CA 1
ATOM 787 C C . PRO A 1 104 ? -0.433 -55.974 19.045 1.00 51.09 104 PRO A C 1
ATOM 789 O O . PRO A 1 104 ? -1.237 -56.354 18.194 1.00 51.09 104 PRO A O 1
ATOM 792 N N . GLN A 1 105 ? 0.833 -56.389 19.069 1.00 50.09 105 GLN A N 1
ATOM 793 C CA . GLN A 1 105 ? 1.265 -57.549 18.298 1.00 50.09 105 GLN A CA 1
ATOM 794 C C . GLN A 1 105 ? 0.732 -58.806 18.991 1.00 50.09 105 GLN A C 1
ATOM 796 O O . GLN A 1 105 ? 0.910 -58.964 20.201 1.00 50.09 105 GLN A O 1
ATOM 801 N N . ALA A 1 106 ? 0.017 -59.618 18.213 1.00 55.44 106 ALA A N 1
ATOM 802 C CA . ALA A 1 106 ? -0.458 -60.947 18.579 1.00 55.44 106 ALA A CA 1
ATOM 803 C C . ALA A 1 106 ? 0.696 -61.955 18.671 1.00 55.44 106 ALA A C 1
ATOM 805 O O . ALA A 1 106 ? 1.720 -61.738 17.981 1.00 55.44 106 ALA A O 1
#

pLDDT: mean 76.57, std 20.73, range [39.38, 97.62]

Secondary structure (DSSP, 8-state):
-----S--PPPTT-SSSSHHHHHHHHHHH---GGGEEEEEE-SSPEE-TTS-EE--EEEEEPPPPTTS--S-HHHHHTTS----GGGT-------PPP-PPPPPP-

Sequence (106 aa):
MTASFPGGRVDQADASFLDPALRETQEEVGIHPTQIDILDQFVPAEQSLKGMRVWPYVGFVYPPDSNSHAADTRSLVDSLPYISLSSRISVRGGNSLPSSPLAPQA

Foldseek 3Di:
DDDDQFFDDDDPPDPDLVVRNQVRCCVPQNQHSVQWDWDDKDPPFDADPVRDTHIDTDIDGHQPDPPPPDPDSVVSVVPDDDDDPVVPDPPPDPDDDPDDDDDDDD

InterPro domains:
  IPR000086 NUDIX hydrolase domain [PF00293] (4-46)
  IPR015797 NUDIX hydrolase-like domain superfamily [SSF55811] (4-68)
  IPR045121 Coenzyme A pyrophosphatase [PTHR12992] (4-69)

Radius of gyration: 21.1 Å; chains: 1; bounding box: 35×73×40 Å